Protein AF-A0A091LNI1-F1 (afdb_monomer_lite)

Structure (mmCIF, N/CA/C/O backbone):
data_AF-A0A091LNI1-F1
#
_entry.id   AF-A0A091LNI1-F1
#
loop_
_atom_site.group_PDB
_atom_site.id
_atom_site.type_symbol
_atom_site.label_atom_id
_atom_site.label_alt_id
_atom_site.label_comp_id
_atom_site.label_asym_id
_atom_site.label_entity_id
_atom_site.label_seq_id
_atom_site.pdbx_PDB_ins_code
_atom_site.Cartn_x
_atom_site.Cartn_y
_atom_site.Cartn_z
_atom_site.occupancy
_ato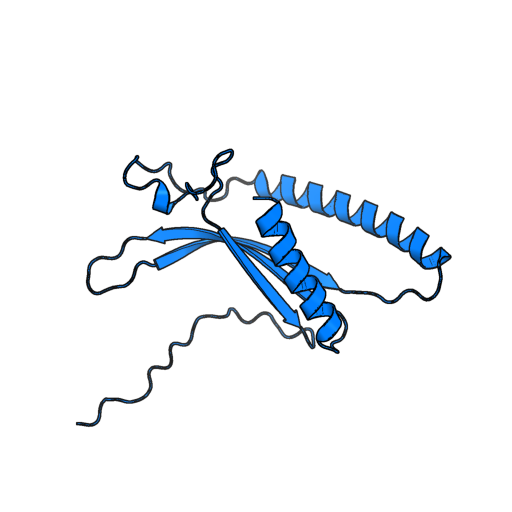m_site.B_iso_or_equiv
_atom_site.auth_seq_id
_atom_site.auth_comp_id
_atom_site.auth_asym_id
_atom_site.auth_atom_id
_atom_site.pdbx_PDB_model_num
ATOM 1 N N . LEU A 1 1 ? -3.007 -10.127 -7.981 1.00 93.62 1 LEU A N 1
ATOM 2 C CA . LEU A 1 1 ? -2.724 -8.934 -7.150 1.00 93.62 1 LEU A CA 1
ATOM 3 C C . LEU A 1 1 ? -3.489 -8.946 -5.821 1.00 93.62 1 LEU A C 1
ATOM 5 O O . LEU A 1 1 ? -2.841 -9.102 -4.796 1.00 93.62 1 LEU A O 1
ATOM 9 N N . ASP A 1 2 ? -4.829 -8.871 -5.811 1.00 96.50 2 ASP A N 1
ATOM 10 C CA . ASP A 1 2 ? -5.646 -8.822 -4.572 1.00 96.50 2 ASP A CA 1
ATOM 11 C C . ASP A 1 2 ? -5.299 -9.925 -3.550 1.00 96.50 2 ASP A C 1
ATOM 13 O O . ASP A 1 2 ? -5.035 -9.624 -2.389 1.00 9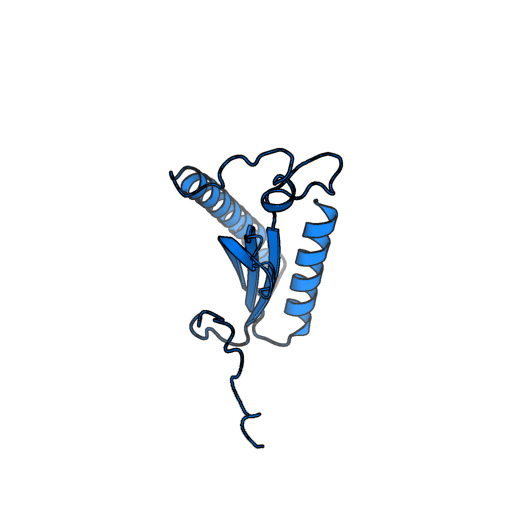6.50 2 ASP A O 1
ATOM 17 N N . GLY A 1 3 ? -5.164 -11.184 -3.986 1.00 96.50 3 GLY A N 1
ATOM 18 C CA . GLY A 1 3 ? -4.778 -12.283 -3.092 1.00 96.50 3 GLY A CA 1
ATOM 19 C C . GLY A 1 3 ? -3.416 -12.098 -2.399 1.00 96.50 3 GLY A C 1
ATOM 20 O O . GLY A 1 3 ? -3.264 -12.489 -1.244 1.00 96.50 3 GLY A O 1
ATOM 21 N N . ALA A 1 4 ? -2.440 -11.464 -3.061 1.00 94.94 4 ALA A N 1
ATOM 22 C CA . ALA A 1 4 ? -1.138 -11.161 -2.461 1.00 94.94 4 ALA A CA 1
ATOM 23 C C . ALA A 1 4 ? -1.246 -10.030 -1.424 1.00 94.94 4 ALA A C 1
ATOM 25 O O . ALA A 1 4 ? -0.664 -10.132 -0.346 1.00 94.94 4 ALA A O 1
ATOM 26 N N . LEU A 1 5 ? -2.049 -8.997 -1.713 1.00 97.12 5 LEU A N 1
ATOM 27 C CA . LEU A 1 5 ? -2.327 -7.904 -0.775 1.00 97.12 5 LEU A CA 1
ATOM 28 C C . LEU A 1 5 ? -3.051 -8.417 0.475 1.00 97.12 5 LEU A C 1
ATOM 30 O O . LEU A 1 5 ? -2.636 -8.122 1.593 1.00 97.12 5 LEU A O 1
ATOM 34 N N . ARG A 1 6 ? -4.094 -9.239 0.301 1.00 98.25 6 ARG A N 1
ATOM 35 C CA . ARG A 1 6 ? -4.842 -9.842 1.416 1.00 98.25 6 ARG A CA 1
ATOM 36 C C . ARG A 1 6 ? -3.962 -10.705 2.303 1.00 98.25 6 ARG A C 1
ATOM 38 O O . ARG A 1 6 ? -4.129 -10.662 3.517 1.00 98.25 6 ARG A O 1
ATOM 45 N N . ARG A 1 7 ? -3.036 -11.468 1.711 1.00 98.00 7 ARG A N 1
ATOM 46 C CA . ARG A 1 7 ? -2.073 -12.272 2.468 1.00 98.00 7 ARG A CA 1
ATOM 47 C C . ARG A 1 7 ? -1.193 -11.382 3.345 1.00 98.00 7 ARG A C 1
ATOM 49 O O . ARG A 1 7 ? -1.197 -11.568 4.554 1.00 98.00 7 ARG A O 1
ATOM 56 N N . ALA A 1 8 ? -0.537 -10.378 2.763 1.00 97.50 8 ALA A N 1
ATOM 57 C CA . ALA A 1 8 ? 0.351 -9.481 3.505 1.00 97.50 8 ALA A CA 1
ATOM 58 C C . ALA A 1 8 ? -0.386 -8.689 4.606 1.00 97.50 8 ALA A C 1
ATOM 60 O O . ALA A 1 8 ? 0.103 -8.568 5.727 1.00 97.50 8 ALA A O 1
ATOM 61 N N . VAL A 1 9 ? -1.596 -8.189 4.320 1.00 97.94 9 VAL A N 1
ATOM 62 C CA . VAL A 1 9 ? -2.442 -7.507 5.318 1.00 97.94 9 VAL A CA 1
ATOM 63 C C . VAL A 1 9 ? -2.901 -8.473 6.414 1.00 97.94 9 VAL A C 1
ATOM 65 O O . VAL A 1 9 ? -2.960 -8.090 7.581 1.00 97.94 9 VAL A O 1
ATOM 68 N N . GLY A 1 10 ? -3.219 -9.720 6.059 1.00 97.75 10 GLY A N 1
ATOM 69 C CA . GLY A 1 10 ? -3.579 -10.775 7.005 1.00 97.75 10 GLY A CA 1
ATOM 70 C C . GLY A 1 10 ? -2.443 -11.090 7.974 1.00 97.75 10 GLY A C 1
ATOM 71 O O . GLY A 1 10 ? -2.663 -11.037 9.182 1.00 97.75 10 GLY A O 1
ATOM 72 N N . GLU A 1 11 ? -1.239 -11.315 7.445 1.00 97.38 11 GLU A N 1
ATOM 73 C CA . GLU A 1 11 ? -0.011 -11.550 8.217 1.00 97.38 11 GLU A CA 1
ATOM 74 C C . GLU A 1 11 ? 0.294 -10.378 9.160 1.00 97.38 11 GLU A C 1
ATOM 76 O O . GLU A 1 11 ? 0.521 -10.590 10.350 1.00 97.38 11 GLU A O 1
ATOM 81 N N . PHE A 1 12 ? 0.207 -9.135 8.669 1.00 96.88 12 PHE A N 1
ATOM 82 C CA . PHE A 1 12 ? 0.374 -7.939 9.500 1.00 96.88 12 PHE A CA 1
ATOM 83 C C . PHE A 1 12 ? -0.661 -7.867 10.632 1.00 96.88 12 PHE A C 1
ATOM 85 O O . PHE A 1 12 ? -0.307 -7.638 11.787 1.00 96.88 12 PHE A O 1
ATOM 92 N N . LYS A 1 13 ? -1.942 -8.089 10.319 1.00 95.81 13 LYS A N 1
ATOM 93 C CA . LYS A 1 13 ? -3.037 -8.080 11.298 1.00 95.81 13 LYS A CA 1
ATOM 94 C C . LYS A 1 13 ? -2.845 -9.171 12.357 1.00 95.81 13 LYS A C 1
ATOM 96 O O . LYS A 1 13 ? -3.089 -8.913 13.532 1.00 95.81 13 LYS A O 1
ATOM 101 N N . ASP A 1 14 ? -2.418 -10.370 11.970 1.00 95.00 14 ASP A N 1
ATOM 102 C CA . ASP A 1 14 ? -2.160 -11.459 12.918 1.00 95.00 14 ASP A CA 1
ATOM 103 C C . ASP A 1 14 ? -0.940 -11.145 13.801 1.00 95.00 14 ASP A C 1
ATOM 105 O O . ASP A 1 14 ? -1.014 -11.305 15.019 1.00 95.00 14 ASP A O 1
ATOM 109 N N . ALA A 1 15 ? 0.138 -10.600 13.229 1.00 93.50 15 ALA A N 1
ATOM 110 C CA . ALA A 1 15 ? 1.306 -10.154 13.989 1.00 93.50 15 ALA A CA 1
ATOM 111 C C . ALA A 1 15 ? 0.958 -9.049 15.002 1.00 93.50 15 ALA A C 1
ATOM 113 O O . ALA A 1 15 ? 1.390 -9.113 16.148 1.00 93.50 15 ALA A O 1
ATOM 114 N N . LEU A 1 16 ? 0.128 -8.079 14.606 1.00 92.38 16 LEU A N 1
ATOM 115 C CA . LEU A 1 16 ? -0.309 -6.972 15.461 1.00 92.38 16 LEU A CA 1
ATOM 116 C C . LEU A 1 16 ? -1.200 -7.428 16.624 1.00 92.38 16 LEU A C 1
ATOM 118 O O . LEU A 1 16 ? -1.172 -6.831 17.692 1.00 92.38 16 LEU A O 1
ATOM 122 N N . ARG A 1 17 ? -2.000 -8.485 16.432 1.00 90.19 17 ARG A N 1
ATOM 123 C CA . ARG A 1 17 ? -2.823 -9.063 17.510 1.00 90.19 17 ARG A CA 1
ATOM 124 C C . ARG A 1 17 ? -2.007 -9.923 18.470 1.00 90.19 17 ARG A C 1
ATOM 126 O O . ARG A 1 17 ? -2.341 -9.985 19.648 1.00 90.19 17 ARG A O 1
ATOM 133 N N . ASN A 1 18 ? -0.972 -10.592 17.966 1.00 89.38 18 ASN A N 1
ATOM 134 C CA . ASN A 1 18 ? -0.183 -11.560 18.729 1.00 89.38 18 ASN A CA 1
ATOM 135 C C . ASN A 1 18 ? 1.062 -10.954 19.393 1.00 89.38 18 ASN A C 1
ATOM 137 O O . ASN A 1 18 ? 1.735 -11.652 20.145 1.00 89.38 18 ASN A O 1
ATOM 141 N N . SER A 1 19 ? 1.389 -9.687 19.126 1.00 83.88 19 SER A N 1
ATOM 142 C CA . SER A 1 19 ? 2.599 -9.045 19.651 1.00 83.88 19 SER A CA 1
ATOM 143 C C . SER A 1 19 ? 2.565 -8.774 21.152 1.00 83.88 19 SER A C 1
ATOM 145 O O . SER A 1 19 ? 3.617 -8.568 21.745 1.00 83.88 19 SER A O 1
ATOM 147 N N . GLY A 1 20 ? 1.379 -8.733 21.771 1.00 74.44 20 GLY A N 1
ATOM 148 C CA . GLY A 1 20 ? 1.230 -8.290 23.162 1.00 74.44 20 GLY A CA 1
ATOM 149 C C . GLY A 1 20 ? 1.611 -6.818 23.385 1.00 74.44 20 GLY A C 1
ATOM 150 O O . GLY A 1 20 ? 1.731 -6.400 24.532 1.00 74.44 20 GLY A O 1
ATOM 151 N N . SER A 1 21 ? 1.811 -6.056 22.303 1.00 73.94 21 SER A N 1
ATOM 152 C CA . SER A 1 21 ? 2.144 -4.631 22.320 1.00 73.94 21 SER A CA 1
ATOM 153 C C . SER A 1 21 ? 0.889 -3.761 22.443 1.00 73.94 21 SER A C 1
ATOM 155 O O . SER A 1 21 ? -0.234 -4.269 22.409 1.00 73.94 21 SER A O 1
ATOM 157 N N . ASP A 1 22 ? 1.061 -2.439 22.507 1.00 80.00 22 ASP A N 1
ATOM 158 C CA . ASP A 1 22 ? -0.020 -1.438 22.592 1.00 80.00 22 ASP A CA 1
ATOM 159 C C . ASP A 1 22 ? -0.956 -1.393 21.357 1.00 80.00 22 ASP A C 1
ATOM 161 O O . ASP A 1 22 ? -1.704 -0.437 21.166 1.00 80.00 22 ASP A O 1
ATOM 165 N N . GLY A 1 23 ? -0.913 -2.394 20.470 1.00 85.81 23 GLY A N 1
ATOM 166 C CA . GLY A 1 23 ? -1.730 -2.446 19.258 1.00 85.81 23 GLY A CA 1
ATOM 167 C C . GLY A 1 23 ? -1.248 -1.499 18.158 1.00 85.81 23 GLY A C 1
ATOM 168 O O . GLY A 1 23 ? -2.008 -1.184 17.240 1.00 85.81 23 GLY A O 1
ATOM 169 N N . MET A 1 24 ? 0.008 -1.046 18.226 1.00 92.12 24 MET A N 1
ATOM 170 C CA . MET A 1 24 ? 0.611 -0.148 17.242 1.00 92.12 24 MET A CA 1
ATOM 171 C C . MET A 1 24 ? 1.517 -0.885 16.256 1.00 92.12 24 MET A C 1
ATOM 173 O O . MET A 1 24 ? 2.338 -1.729 16.617 1.00 92.12 24 MET A O 1
ATOM 177 N N . GLY A 1 25 ? 1.402 -0.525 14.984 1.00 94.38 25 GLY A N 1
ATOM 178 C CA . GLY A 1 25 ? 2.275 -1.033 13.937 1.00 94.38 25 GLY A CA 1
ATOM 179 C C . GLY A 1 25 ? 2.149 -0.231 12.656 1.00 94.38 25 GLY A C 1
ATOM 180 O O . GLY A 1 25 ? 1.350 0.700 12.546 1.00 94.38 25 GLY A O 1
ATOM 181 N N . GLN A 1 26 ? 2.941 -0.596 11.660 1.00 96.06 26 GLN A N 1
ATOM 182 C CA . GLN A 1 26 ? 2.877 0.010 10.340 1.00 96.06 26 GLN A CA 1
ATOM 183 C C . GLN A 1 26 ? 3.076 -1.024 9.242 1.00 96.06 26 GLN A C 1
ATOM 185 O O . GLN A 1 26 ? 3.822 -1.987 9.414 1.00 96.06 26 GLN A O 1
ATOM 190 N N . ILE A 1 27 ? 2.428 -0.788 8.107 1.00 97.31 27 ILE A N 1
ATOM 191 C CA . ILE A 1 27 ? 2.590 -1.557 6.876 1.00 97.31 27 ILE A CA 1
ATOM 192 C C . ILE A 1 27 ? 3.027 -0.608 5.762 1.00 97.31 27 ILE A C 1
ATOM 194 O O . ILE A 1 27 ? 2.498 0.499 5.628 1.00 97.31 27 ILE A O 1
ATOM 198 N N . SER A 1 28 ? 4.012 -1.035 4.983 1.00 98.38 28 SER A N 1
ATOM 199 C CA . SER A 1 28 ? 4.649 -0.236 3.948 1.00 98.38 28 SER A CA 1
ATOM 200 C C . SER A 1 28 ? 4.563 -0.930 2.594 1.00 98.38 28 SER A C 1
ATOM 202 O O . SER A 1 28 ? 4.795 -2.133 2.494 1.00 98.38 28 SER A O 1
ATOM 204 N N . LEU A 1 29 ? 4.256 -0.154 1.558 1.00 98.38 29 LEU A N 1
ATOM 205 C CA . LEU A 1 29 ? 4.325 -0.523 0.149 1.00 98.38 29 LEU A CA 1
ATOM 206 C C . LEU A 1 29 ? 5.466 0.277 -0.483 1.00 98.38 29 LEU A C 1
ATOM 208 O O . LEU A 1 29 ? 5.389 1.499 -0.577 1.00 98.38 29 LEU A O 1
ATOM 212 N N . GLU A 1 30 ? 6.530 -0.408 -0.884 1.00 98.12 30 GLU A N 1
ATOM 213 C CA . GLU A 1 30 ? 7.692 0.200 -1.531 1.00 98.12 30 GLU A CA 1
ATOM 214 C C . GLU A 1 30 ? 7.714 -0.190 -3.006 1.00 98.12 30 GLU A C 1
ATOM 216 O O . GLU A 1 30 ? 7.742 -1.384 -3.317 1.00 98.12 30 GLU A O 1
ATOM 221 N N . PHE A 1 31 ? 7.742 0.798 -3.897 1.00 98.00 31 PHE A N 1
ATOM 222 C CA . PHE A 1 31 ? 8.000 0.599 -5.317 1.00 98.00 31 PHE A CA 1
ATOM 223 C C . PHE A 1 31 ? 9.487 0.771 -5.614 1.00 98.00 31 PHE A C 1
ATOM 225 O O . PHE A 1 31 ? 10.143 1.677 -5.093 1.00 98.00 31 PHE A O 1
ATOM 232 N N . TYR A 1 32 ? 10.030 -0.099 -6.463 1.00 97.19 32 TYR A N 1
ATOM 233 C CA . TYR A 1 32 ? 11.457 -0.114 -6.774 1.00 97.19 32 TYR A CA 1
ATOM 234 C C . TYR A 1 32 ? 11.732 -0.410 -8.250 1.00 97.19 32 TYR A C 1
ATOM 236 O O . TYR A 1 32 ? 10.862 -0.858 -8.990 1.00 97.19 32 TYR A O 1
ATOM 244 N N . GLN A 1 33 ? 12.965 -0.155 -8.684 1.00 95.69 33 GLN A N 1
ATOM 245 C CA . GLN A 1 33 ? 13.502 -0.633 -9.957 1.00 95.69 33 GLN A CA 1
ATOM 246 C C . GLN A 1 33 ? 14.682 -1.564 -9.696 1.00 95.69 33 GLN A C 1
ATOM 248 O O . GLN A 1 33 ? 15.461 -1.343 -8.766 1.00 95.69 33 GLN A O 1
ATOM 253 N N . LYS A 1 34 ? 14.847 -2.590 -10.531 1.00 94.19 34 LYS A N 1
ATOM 254 C CA . LYS A 1 34 ? 16.058 -3.414 -10.520 1.00 94.19 34 LYS A CA 1
ATOM 255 C C . LYS A 1 34 ? 17.126 -2.718 -11.345 1.00 94.19 34 LYS A C 1
ATOM 257 O O . LYS A 1 34 ? 16.965 -2.509 -12.548 1.00 94.19 34 LYS A O 1
ATOM 262 N N . LYS A 1 35 ? 18.246 -2.388 -10.718 1.00 87.19 35 LYS A N 1
ATOM 263 C CA . LYS A 1 35 ? 19.445 -1.958 -11.423 1.00 87.19 35 LYS A CA 1
ATOM 264 C C . LYS A 1 35 ? 20.335 -3.172 -11.625 1.00 87.19 35 LYS A C 1
ATOM 266 O O . LYS A 1 35 ? 20.912 -3.682 -10.667 1.00 87.19 35 LYS A O 1
ATOM 271 N N . LYS A 1 36 ? 20.447 -3.605 -12.884 1.00 79.44 36 LYS A N 1
ATOM 272 C CA . LYS A 1 36 ? 21.411 -4.636 -13.270 1.00 79.44 36 LYS A CA 1
ATOM 273 C C . LYS A 1 36 ? 22.810 -4.110 -13.003 1.00 79.44 36 LYS A C 1
ATOM 275 O O . LYS A 1 36 ? 23.209 -3.089 -13.574 1.00 79.44 36 LYS A O 1
ATOM 280 N N . SER A 1 37 ? 23.526 -4.775 -12.112 1.00 75.12 37 SER A N 1
ATOM 281 C CA . SER A 1 37 ? 24.893 -4.383 -11.802 1.00 75.12 37 SER A CA 1
ATOM 282 C C . SER A 1 37 ? 25.866 -5.096 -12.735 1.00 75.12 37 SER A C 1
ATOM 284 O O . SER A 1 37 ? 25.554 -6.132 -13.325 1.00 75.12 37 SER A O 1
ATOM 286 N N . ARG A 1 38 ? 27.056 -4.521 -12.931 1.00 74.75 38 ARG A N 1
ATOM 287 C CA . ARG A 1 38 ? 28.123 -5.237 -13.642 1.00 74.75 38 ARG A CA 1
ATOM 288 C C . ARG A 1 38 ? 28.788 -6.195 -12.661 1.00 74.75 38 ARG A C 1
ATOM 290 O O . ARG A 1 38 ? 29.039 -5.827 -11.514 1.00 74.75 38 ARG A O 1
ATOM 297 N N . TRP A 1 39 ? 29.096 -7.405 -13.122 1.00 66.31 39 TRP A N 1
ATOM 298 C CA . TRP A 1 39 ? 29.861 -8.378 -12.343 1.00 66.31 39 TRP A CA 1
ATOM 299 C C . TRP A 1 39 ? 31.137 -7.718 -11.781 1.00 66.31 39 TRP A C 1
ATOM 301 O O . TRP A 1 39 ? 31.808 -7.006 -12.537 1.00 66.31 39 TRP A O 1
ATOM 311 N N . PRO A 1 40 ? 31.473 -7.894 -10.487 1.00 72.12 40 PRO A N 1
ATOM 312 C CA . PRO A 1 40 ? 30.993 -8.918 -9.545 1.00 72.12 40 PRO A CA 1
ATOM 313 C C . PRO A 1 40 ? 29.881 -8.467 -8.572 1.00 72.12 40 PRO A C 1
ATOM 315 O O . PRO A 1 40 ? 29.682 -9.103 -7.537 1.00 72.12 40 PRO A O 1
ATOM 318 N N . PHE A 1 41 ? 29.175 -7.368 -8.843 1.00 74.69 41 PHE A N 1
ATOM 319 C CA . PHE A 1 41 ? 28.158 -6.844 -7.924 1.00 74.69 41 PHE A CA 1
ATOM 320 C C . PHE A 1 41 ? 26.787 -7.500 -8.136 1.00 74.69 41 PHE A C 1
ATOM 322 O O . PHE A 1 41 ? 26.432 -7.867 -9.255 1.00 74.69 41 PHE A O 1
ATOM 329 N N . SER A 1 42 ? 26.013 -7.641 -7.057 1.00 75.19 42 SER A N 1
ATOM 330 C CA . SER A 1 42 ? 24.627 -8.109 -7.123 1.00 75.19 42 SER A CA 1
ATOM 331 C C . SER A 1 42 ? 23.720 -7.047 -7.733 1.00 75.19 42 SER A C 1
ATOM 333 O O . SER A 1 42 ? 23.969 -5.851 -7.573 1.00 75.19 42 SER A O 1
ATOM 335 N N . ASP A 1 43 ? 22.638 -7.485 -8.367 1.00 81.12 43 ASP A N 1
ATOM 336 C CA . ASP A 1 43 ? 21.561 -6.588 -8.771 1.00 81.12 43 ASP A CA 1
ATOM 337 C C . ASP A 1 43 ? 20.975 -5.867 -7.550 1.00 81.12 43 ASP A C 1
ATOM 339 O O . ASP A 1 43 ? 20.824 -6.445 -6.470 1.00 81.12 43 ASP A O 1
ATOM 343 N N . GLU A 1 44 ? 20.659 -4.586 -7.726 1.00 85.75 44 GLU A N 1
ATOM 344 C CA . GLU A 1 44 ? 20.153 -3.726 -6.658 1.00 85.75 44 GLU A CA 1
ATOM 345 C C . GLU A 1 44 ? 18.671 -3.421 -6.873 1.00 85.75 44 GLU A C 1
ATOM 347 O O . GLU A 1 44 ? 18.255 -3.071 -7.979 1.00 85.75 44 GLU A O 1
ATOM 352 N N . CYS A 1 45 ? 17.876 -3.494 -5.805 1.00 91.88 45 CYS A N 1
ATOM 353 C CA . CYS A 1 45 ? 16.519 -2.952 -5.784 1.00 91.88 45 CYS A CA 1
ATOM 354 C C . CYS A 1 45 ? 16.582 -1.508 -5.283 1.00 91.88 45 CYS A C 1
ATOM 356 O O . CYS A 1 45 ? 16.824 -1.276 -4.098 1.00 91.88 45 CYS A O 1
ATOM 358 N N . ILE A 1 46 ? 16.381 -0.548 -6.182 1.00 94.06 46 ILE A N 1
ATOM 359 C CA . ILE A 1 46 ? 16.432 0.880 -5.866 1.00 94.06 46 ILE A CA 1
ATOM 360 C C . ILE A 1 46 ? 15.002 1.381 -5.649 1.00 94.06 46 ILE A C 1
ATOM 362 O O . ILE A 1 46 ? 14.244 1.422 -6.624 1.00 94.06 46 ILE A O 1
ATOM 366 N N . PRO A 1 47 ? 14.613 1.747 -4.414 1.00 96.06 47 PRO A N 1
ATOM 367 C CA . PRO A 1 47 ? 13.290 2.291 -4.153 1.00 96.06 47 PRO A CA 1
ATOM 368 C C . PRO A 1 47 ? 13.151 3.673 -4.787 1.00 96.06 47 PRO A C 1
ATOM 370 O O . PRO A 1 47 ? 14.071 4.490 -4.711 1.00 96.06 47 PRO A O 1
ATOM 373 N N . TRP A 1 48 ? 11.996 3.937 -5.387 1.00 95.88 48 TRP A N 1
ATOM 374 C CA . TRP A 1 48 ? 11.663 5.253 -5.937 1.00 95.88 48 TRP A CA 1
ATOM 375 C C . TRP A 1 48 ? 10.407 5.857 -5.306 1.00 95.88 48 TRP A C 1
ATOM 377 O O . TRP A 1 48 ? 10.228 7.067 -5.381 1.00 95.88 48 TRP A O 1
ATOM 387 N N . GLU A 1 49 ? 9.589 5.052 -4.624 1.00 96.69 49 GLU A N 1
ATOM 388 C CA . GLU A 1 49 ? 8.413 5.525 -3.895 1.00 96.69 49 GLU A CA 1
ATOM 389 C C . GLU A 1 49 ? 8.099 4.594 -2.713 1.00 96.69 49 GLU A C 1
ATOM 391 O O . GLU A 1 49 ? 8.254 3.373 -2.804 1.00 96.69 49 GLU A O 1
ATOM 396 N N . LEU A 1 50 ? 7.681 5.166 -1.580 1.00 96.38 50 LEU A N 1
ATOM 397 C CA . LEU A 1 50 ? 7.375 4.430 -0.352 1.00 96.38 50 LEU A CA 1
ATOM 398 C C . LEU A 1 50 ? 6.112 4.985 0.308 1.00 96.38 50 LEU A C 1
ATOM 400 O O . LEU A 1 50 ? 6.106 6.095 0.837 1.00 96.38 50 LEU A O 1
ATOM 404 N N . TRP A 1 51 ? 5.077 4.156 0.382 1.00 97.69 51 TRP A N 1
ATOM 405 C CA . TRP A 1 51 ? 3.839 4.447 1.096 1.00 97.69 51 TRP A CA 1
ATOM 406 C C . TRP A 1 51 ? 3.830 3.713 2.426 1.00 97.69 51 TRP A C 1
ATOM 408 O O . TRP A 1 51 ? 3.994 2.499 2.454 1.00 97.69 51 TRP A O 1
ATOM 418 N N . THR A 1 52 ? 3.627 4.420 3.538 1.00 97.19 52 THR A N 1
ATOM 419 C CA . THR A 1 52 ? 3.558 3.801 4.872 1.00 97.19 52 THR A CA 1
ATOM 420 C C . THR A 1 52 ? 2.261 4.170 5.573 1.00 97.19 52 THR A C 1
ATOM 422 O O . THR A 1 52 ? 1.964 5.346 5.776 1.00 97.19 52 THR A O 1
ATOM 425 N N . ILE A 1 53 ? 1.509 3.151 5.987 1.00 96.50 53 ILE A N 1
ATOM 426 C CA . ILE A 1 53 ? 0.277 3.289 6.758 1.00 96.50 53 ILE A CA 1
ATOM 427 C C . ILE A 1 53 ? 0.571 2.862 8.190 1.00 96.50 53 ILE A C 1
ATOM 429 O O . ILE A 1 53 ? 0.895 1.705 8.450 1.00 96.50 53 ILE A O 1
ATOM 433 N N . LYS A 1 54 ? 0.431 3.805 9.121 1.00 95.31 54 LYS A N 1
ATOM 434 C CA . LYS A 1 54 ? 0.515 3.546 10.559 1.00 95.31 54 LYS A CA 1
ATOM 435 C C . LYS A 1 54 ? -0.870 3.207 11.093 1.00 95.31 54 LYS A C 1
ATOM 437 O O . LYS A 1 54 ? -1.837 3.904 10.789 1.00 95.31 54 LYS A O 1
ATOM 442 N N . VAL A 1 55 ? -0.950 2.152 11.890 1.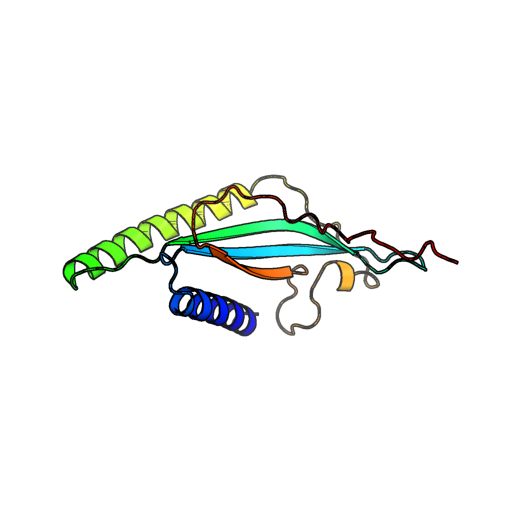00 94.38 55 VAL A N 1
ATOM 443 C CA . VAL A 1 55 ? -2.184 1.623 12.466 1.00 94.38 55 VAL A CA 1
ATOM 444 C C . VAL A 1 55 ? -2.049 1.607 13.981 1.00 94.38 55 VAL A C 1
ATOM 446 O O . VAL A 1 55 ? -1.031 1.177 14.518 1.00 94.38 55 VAL A O 1
ATOM 449 N N . ASN A 1 56 ? -3.096 2.079 14.650 1.00 92.56 56 ASN A N 1
ATOM 450 C CA . ASN A 1 56 ? -3.270 1.964 16.088 1.00 92.56 56 ASN A CA 1
ATOM 451 C C . ASN A 1 56 ? -4.595 1.242 16.351 1.00 92.56 56 ASN A C 1
ATOM 453 O O . ASN A 1 56 ? -5.652 1.719 15.928 1.00 92.56 56 ASN A O 1
ATOM 457 N N . VAL A 1 57 ? -4.532 0.084 16.999 1.00 91.31 57 VAL A N 1
ATOM 458 C CA . VAL A 1 57 ? -5.702 -0.717 17.352 1.00 91.31 57 VAL A CA 1
ATOM 459 C C . VAL A 1 57 ? -6.236 -0.240 18.691 1.00 91.31 57 VAL A C 1
ATOM 461 O O . VAL A 1 57 ? -5.559 -0.302 19.709 1.00 91.31 57 VAL A O 1
ATOM 464 N N . VAL A 1 58 ? -7.488 0.207 18.688 1.00 90.44 58 VAL A N 1
ATOM 465 C CA . VAL A 1 58 ? -8.180 0.665 19.893 1.00 90.44 58 VAL A CA 1
ATOM 466 C C . VAL A 1 58 ? -9.168 -0.389 20.380 1.00 90.44 58 VAL A C 1
ATOM 468 O O . VAL A 1 58 ? -9.874 -1.011 19.583 1.00 90.44 58 VAL A O 1
ATOM 471 N N . ASN A 1 59 ? -9.243 -0.560 21.698 1.00 90.69 59 ASN A N 1
ATOM 472 C CA . ASN A 1 59 ? -10.270 -1.372 22.342 1.00 90.69 59 ASN A CA 1
ATOM 473 C C . ASN A 1 59 ? -11.496 -0.501 22.628 1.00 90.69 59 ASN A C 1
ATOM 475 O O . ASN A 1 59 ? -11.361 0.610 23.135 1.00 90.69 59 ASN A O 1
ATOM 479 N N . LEU A 1 60 ? -12.683 -1.008 22.303 1.00 94.75 60 LEU A N 1
ATOM 480 C CA . LEU A 1 60 ? -13.958 -0.319 22.512 1.00 94.75 60 LEU A CA 1
ATOM 481 C C . LEU A 1 60 ? -14.753 -1.064 23.582 1.00 94.75 60 LEU A C 1
ATOM 483 O O . LEU A 1 60 ? -14.771 -2.296 23.584 1.00 94.75 60 LEU A O 1
ATOM 487 N N . ALA A 1 61 ? -15.399 -0.334 24.487 1.00 95.50 61 ALA A N 1
ATOM 488 C CA . ALA A 1 61 ? -16.042 -0.922 25.658 1.00 95.50 61 ALA A CA 1
ATOM 489 C C . ALA A 1 61 ? -17.420 -1.526 25.348 1.00 95.50 61 ALA A C 1
ATOM 491 O O . ALA A 1 61 ? -17.879 -2.418 26.061 1.00 95.50 61 ALA A O 1
ATOM 492 N N . ASN A 1 62 ? -18.105 -1.033 24.312 1.00 97.00 62 ASN A N 1
ATOM 493 C CA . ASN A 1 62 ? -19.479 -1.420 23.994 1.00 97.00 62 ASN A CA 1
ATOM 494 C C . ASN A 1 62 ? -19.830 -1.222 22.504 1.00 97.00 62 ASN A C 1
ATOM 496 O O . ASN A 1 62 ? -19.080 -0.628 21.727 1.00 97.00 62 ASN A O 1
ATOM 500 N N . GLU A 1 63 ? -21.002 -1.724 22.103 1.00 97.38 63 GLU A N 1
ATOM 501 C CA . GLU A 1 63 ? -21.475 -1.659 20.712 1.00 97.38 63 GLU A CA 1
ATOM 502 C C . GLU A 1 63 ? -21.797 -0.226 20.255 1.00 97.38 63 GLU A C 1
ATOM 504 O O . GLU A 1 63 ? -21.611 0.101 19.085 1.00 97.38 63 GLU A O 1
ATOM 509 N N . GLN A 1 64 ? -22.224 0.657 21.162 1.00 97.62 64 GLN A N 1
ATOM 510 C CA . GLN A 1 64 ? -22.490 2.056 20.821 1.00 97.62 64 GLN A CA 1
ATOM 511 C C . GLN A 1 64 ? -21.198 2.775 20.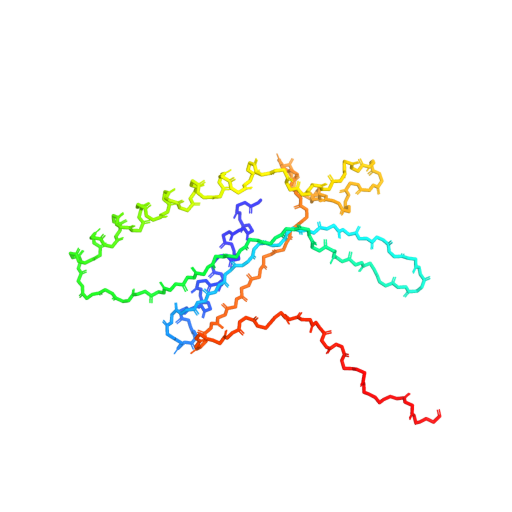403 1.00 97.62 64 GLN A C 1
ATOM 513 O O . GLN A 1 64 ? -21.158 3.419 19.355 1.00 97.62 64 GLN A O 1
ATOM 518 N N . GLU A 1 65 ? -20.114 2.609 21.165 1.00 97.56 65 GLU A N 1
ATOM 519 C CA . GLU A 1 65 ? -18.782 3.099 20.795 1.00 97.56 65 GLU A CA 1
ATOM 520 C C . GLU A 1 65 ? -18.294 2.484 19.482 1.00 97.56 65 GLU A C 1
ATOM 522 O O . GLU A 1 65 ? -17.672 3.174 18.673 1.00 97.56 65 GLU A O 1
ATOM 527 N N . ARG A 1 66 ? -18.612 1.207 19.233 1.00 97.00 66 ARG A N 1
ATOM 528 C CA . ARG A 1 66 ? -18.287 0.521 17.978 1.00 97.00 66 ARG A CA 1
ATOM 529 C C . ARG A 1 66 ? -18.960 1.154 16.765 1.00 97.00 66 ARG A C 1
ATOM 531 O O . ARG A 1 66 ? -18.286 1.343 15.751 1.00 97.00 66 ARG A O 1
ATOM 538 N N . GLN A 1 67 ? -20.238 1.516 16.860 1.00 97.81 67 GLN A N 1
ATOM 539 C CA . GLN A 1 67 ? -20.942 2.195 15.767 1.00 97.81 67 GLN A CA 1
ATOM 540 C C . GLN A 1 67 ? -20.371 3.596 15.514 1.00 97.81 67 GLN A C 1
ATOM 542 O O . GLN A 1 67 ? -20.035 3.914 14.375 1.00 97.81 67 GLN A O 1
ATOM 547 N N . ILE A 1 68 ? -20.132 4.379 16.573 1.00 97.50 68 ILE A N 1
ATOM 548 C CA . ILE A 1 68 ? -19.507 5.709 16.457 1.00 97.50 68 ILE A CA 1
ATOM 549 C C . ILE A 1 68 ? -18.104 5.603 15.838 1.00 97.50 68 ILE A C 1
ATOM 551 O O . ILE A 1 68 ? -17.728 6.394 14.974 1.00 97.50 68 ILE A O 1
ATOM 555 N N . CYS A 1 69 ? -17.307 4.623 16.271 1.00 97.38 69 CYS A N 1
ATOM 556 C CA . CYS A 1 69 ? -15.969 4.387 15.736 1.00 97.38 69 CYS A CA 1
ATOM 557 C C . CYS A 1 69 ? -16.018 4.023 14.246 1.00 97.38 69 CYS A C 1
ATOM 559 O O . CYS A 1 69 ? -15.225 4.544 13.466 1.00 97.38 69 CYS A O 1
ATOM 561 N N . ARG A 1 70 ? -16.976 3.189 13.825 1.00 96.75 70 ARG A N 1
ATOM 562 C CA . ARG A 1 70 ? -17.159 2.807 12.418 1.00 96.75 70 ARG A CA 1
ATOM 563 C C . ARG A 1 70 ? -17.424 4.017 11.518 1.00 96.75 70 ARG A C 1
ATOM 565 O O . ARG A 1 70 ? -16.820 4.100 10.451 1.00 96.75 70 ARG A O 1
ATOM 572 N N . GLU A 1 71 ? -18.281 4.941 11.945 1.00 98.00 71 GLU A N 1
ATOM 573 C CA . GLU A 1 71 ? -18.564 6.181 11.206 1.00 98.00 71 GLU A CA 1
ATOM 574 C C . GLU A 1 71 ? -17.312 7.062 11.109 1.00 98.00 71 GLU A C 1
ATOM 576 O O . GLU A 1 71 ? -16.870 7.392 10.008 1.00 98.00 71 GLU A O 1
ATOM 581 N N . LYS A 1 72 ? -16.657 7.329 12.247 1.00 97.56 72 LYS A N 1
ATOM 582 C CA . LYS A 1 72 ? -15.433 8.147 12.306 1.00 97.56 72 LYS A CA 1
ATOM 583 C C . LYS A 1 72 ? -14.283 7.566 11.484 1.00 97.56 72 LYS A C 1
ATOM 585 O O . LYS A 1 72 ? -13.555 8.304 10.825 1.00 97.56 72 LYS A O 1
ATOM 590 N N . VAL A 1 73 ? -14.089 6.247 11.517 1.00 97.19 73 VAL A N 1
ATOM 591 C CA . VAL A 1 73 ? -13.072 5.574 10.695 1.00 97.19 73 VAL A CA 1
ATOM 592 C C . VAL A 1 73 ? -13.420 5.698 9.214 1.00 97.19 73 VAL A C 1
ATOM 594 O O . VAL A 1 73 ? -12.519 5.933 8.414 1.00 97.19 73 VAL A O 1
ATOM 597 N N . GLY A 1 74 ? -14.701 5.600 8.845 1.00 97.62 74 GLY A N 1
ATOM 598 C CA . GLY A 1 74 ? -15.165 5.846 7.479 1.00 97.62 74 GLY A CA 1
ATOM 599 C C . GLY A 1 74 ? -14.792 7.244 6.980 1.00 97.62 74 GLY A C 1
ATOM 600 O O . GLY A 1 74 ? -14.157 7.370 5.935 1.00 97.62 74 GLY A O 1
ATOM 601 N N . GLU A 1 75 ? -15.091 8.283 7.763 1.00 98.06 75 GLU A N 1
ATOM 602 C CA . GLU A 1 75 ? -14.714 9.671 7.452 1.00 98.06 75 GLU A CA 1
ATOM 603 C C . GLU A 1 75 ? -13.195 9.832 7.303 1.00 98.06 75 GLU A C 1
ATOM 605 O O . GLU A 1 75 ? -12.710 10.406 6.325 1.00 98.06 75 GLU A O 1
ATOM 610 N N . LYS A 1 76 ? -12.420 9.255 8.230 1.00 97.31 76 LYS A N 1
ATOM 611 C CA . LYS A 1 76 ? -10.954 9.308 8.181 1.00 97.31 76 LYS A CA 1
ATOM 612 C C . LYS A 1 76 ? -10.383 8.584 6.969 1.00 97.31 76 LYS A C 1
ATOM 614 O O . LYS A 1 76 ? -9.417 9.066 6.386 1.00 97.31 76 LYS A O 1
ATOM 619 N N . LEU A 1 77 ? -10.962 7.456 6.562 1.00 97.69 77 LEU A N 1
ATOM 620 C CA . LEU A 1 77 ? -10.554 6.767 5.340 1.00 97.69 77 LEU A CA 1
ATOM 621 C C . LEU A 1 77 ? -10.816 7.633 4.105 1.00 97.69 77 LEU A C 1
ATOM 623 O O . LEU A 1 77 ? -9.928 7.730 3.262 1.00 97.69 77 LEU A O 1
ATOM 627 N N . CYS A 1 78 ? -11.960 8.319 4.024 1.00 98.00 78 CYS A N 1
ATOM 628 C CA . CYS A 1 78 ? -12.237 9.265 2.939 1.00 98.00 78 CYS A CA 1
ATOM 629 C C . CYS A 1 78 ? -11.172 10.371 2.863 1.00 98.00 78 CYS A C 1
ATOM 631 O O . CYS A 1 78 ? -10.615 10.604 1.791 1.00 98.00 78 CYS A O 1
ATOM 633 N N . GLU A 1 79 ? -10.818 10.986 3.998 1.00 97.94 79 GLU A N 1
ATOM 634 C CA . GLU A 1 79 ? -9.728 11.975 4.068 1.00 97.94 79 GLU A CA 1
ATOM 635 C C . GLU A 1 79 ? -8.392 11.395 3.567 1.00 97.94 79 GLU A C 1
ATOM 637 O O . GLU A 1 79 ? -7.653 12.063 2.843 1.00 97.94 79 GLU A O 1
ATOM 642 N N . LYS A 1 80 ? -8.067 10.142 3.923 1.00 97.62 80 LYS A N 1
ATOM 643 C CA . LYS A 1 80 ? -6.824 9.487 3.478 1.00 97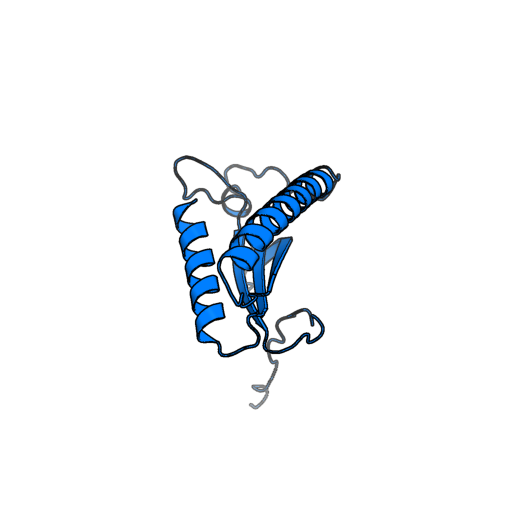.62 80 LYS A CA 1
ATOM 644 C C . LYS A 1 80 ? -6.813 9.181 1.987 1.00 97.62 80 LYS A C 1
ATOM 646 O O . LYS A 1 80 ? -5.773 9.368 1.365 1.00 97.62 80 LYS A O 1
ATOM 651 N N . ILE A 1 81 ? -7.933 8.754 1.407 1.00 97.94 81 ILE A N 1
ATOM 652 C CA . ILE A 1 81 ? -8.028 8.538 -0.042 1.00 97.94 81 ILE A CA 1
ATOM 653 C C . ILE A 1 81 ? -7.838 9.856 -0.795 1.00 97.94 81 ILE A C 1
ATOM 655 O O . ILE A 1 81 ? -7.063 9.892 -1.748 1.00 97.94 81 ILE A O 1
ATOM 659 N N . ILE A 1 82 ? -8.471 10.942 -0.340 1.00 97.62 82 ILE A N 1
ATOM 660 C CA . ILE A 1 82 ? -8.273 12.278 -0.923 1.00 97.62 82 ILE A CA 1
ATOM 661 C C . ILE A 1 82 ? -6.793 12.668 -0.855 1.00 97.62 82 ILE A C 1
ATOM 663 O O . ILE A 1 82 ? -6.213 13.041 -1.869 1.00 97.62 82 ILE A O 1
ATOM 667 N N . ASN A 1 83 ? -6.154 12.491 0.304 1.00 96.31 83 ASN A N 1
ATOM 668 C CA . ASN A 1 83 ? -4.740 12.809 0.471 1.00 96.31 83 ASN A CA 1
ATOM 669 C C . ASN A 1 83 ? -3.822 11.994 -0.458 1.00 96.31 83 ASN A C 1
ATOM 671 O O . ASN A 1 83 ? -2.878 12.550 -1.013 1.00 96.31 83 ASN A O 1
ATOM 675 N N . ILE A 1 84 ? -4.106 10.701 -0.664 1.00 96.31 84 ILE A N 1
ATOM 676 C CA . ILE A 1 84 ? -3.366 9.874 -1.630 1.00 96.31 84 ILE A CA 1
ATOM 677 C C . ILE A 1 84 ? -3.498 10.473 -3.031 1.00 96.31 84 ILE A C 1
ATOM 679 O O . ILE A 1 84 ? -2.487 10.682 -3.692 1.00 96.31 84 ILE A O 1
ATOM 683 N N . VAL A 1 85 ? -4.716 10.801 -3.473 1.00 96.50 85 VAL A N 1
ATOM 684 C CA . VAL A 1 85 ? -4.952 11.386 -4.806 1.00 96.50 85 VAL A CA 1
ATOM 685 C C . VAL A 1 85 ? -4.228 12.727 -4.969 1.00 96.50 85 VAL A C 1
ATOM 687 O O . VAL A 1 85 ? -3.612 12.970 -6.004 1.00 96.50 85 VAL A O 1
ATOM 690 N N . GLU A 1 86 ? -4.245 13.581 -3.946 1.00 95.31 86 GLU A N 1
ATOM 691 C CA . GLU A 1 86 ? -3.541 14.869 -3.956 1.00 95.31 86 GLU A CA 1
ATOM 692 C C . GLU A 1 86 ? -2.019 14.718 -4.059 1.00 95.31 86 GLU A C 1
ATOM 694 O O . GLU A 1 86 ? -1.372 15.493 -4.764 1.00 95.31 86 GLU A O 1
ATOM 699 N N . VAL A 1 87 ? -1.435 13.744 -3.352 1.00 94.31 87 VAL A N 1
ATOM 700 C CA . VAL A 1 87 ? 0.010 13.471 -3.402 1.00 94.31 87 VAL A CA 1
ATOM 701 C C . VAL A 1 87 ? 0.393 12.841 -4.740 1.00 94.31 87 VAL A C 1
ATOM 703 O O . VAL A 1 87 ? 1.353 13.293 -5.355 1.00 94.31 87 VAL A O 1
ATOM 706 N N . MET A 1 88 ? -0.402 11.895 -5.245 1.00 92.88 88 MET A N 1
ATOM 707 C CA . MET A 1 88 ? -0.201 11.268 -6.558 1.00 92.88 88 MET A CA 1
ATOM 708 C C . MET A 1 88 ? -0.258 12.269 -7.719 1.00 92.88 88 MET A C 1
ATOM 710 O O . MET A 1 88 ? 0.358 12.045 -8.756 1.00 92.88 88 MET A O 1
ATOM 714 N N . ASN A 1 89 ? -1.000 13.370 -7.569 1.00 91.62 89 ASN A N 1
ATOM 715 C CA . ASN A 1 89 ? -1.113 14.406 -8.596 1.00 91.62 89 ASN A CA 1
ATOM 716 C C . ASN A 1 89 ? 0.077 15.388 -8.612 1.00 91.62 89 ASN A C 1
ATOM 718 O O . ASN A 1 89 ? 0.109 16.325 -9.412 1.00 91.62 89 ASN A O 1
ATOM 722 N N . ARG A 1 90 ? 1.059 15.219 -7.721 1.00 91.50 90 ARG A N 1
ATOM 723 C CA . ARG A 1 90 ? 2.297 16.002 -7.748 1.00 91.50 90 ARG A CA 1
ATOM 724 C C . ARG A 1 90 ? 3.196 15.476 -8.864 1.00 91.50 90 ARG A C 1
ATOM 726 O O . ARG A 1 90 ? 3.233 14.281 -9.134 1.00 91.50 90 ARG A O 1
ATOM 733 N N . HIS A 1 91 ? 3.948 16.364 -9.513 1.00 76.88 91 HIS A N 1
ATOM 734 C CA . HIS A 1 91 ? 4.954 15.971 -10.505 1.00 76.88 91 HIS A CA 1
ATOM 735 C C . HIS A 1 91 ? 6.189 15.375 -9.810 1.00 76.88 91 HIS A C 1
ATOM 737 O O . HIS A 1 91 ? 7.242 16.010 -9.737 1.00 76.88 91 HIS A O 1
ATOM 743 N N . GLU A 1 92 ? 6.038 14.173 -9.262 1.00 86.38 92 GLU A N 1
ATOM 744 C CA . GLU A 1 92 ? 7.122 13.385 -8.683 1.00 86.38 92 GLU A CA 1
ATOM 745 C C . GLU A 1 92 ? 7.732 12.434 -9.720 1.00 86.38 92 GLU A C 1
ATOM 747 O O . GLU A 1 92 ? 7.253 12.288 -10.848 1.00 86.38 92 GLU A O 1
ATOM 752 N N . TYR A 1 93 ? 8.871 11.847 -9.362 1.00 91.81 93 TYR A N 1
ATOM 753 C CA . TYR A 1 93 ? 9.603 10.953 -10.244 1.00 91.81 93 TYR A CA 1
ATOM 754 C C . TYR A 1 93 ? 8.763 9.725 -10.612 1.00 91.81 93 TYR A C 1
ATOM 756 O O . TYR A 1 93 ? 8.203 9.064 -9.744 1.00 91.81 93 TYR A O 1
ATOM 764 N N . LEU A 1 94 ? 8.777 9.368 -11.896 1.00 93.94 94 LEU A N 1
ATOM 765 C CA . LEU A 1 94 ? 8.332 8.067 -12.380 1.00 93.94 94 LEU A CA 1
ATOM 766 C C . LEU A 1 94 ? 9.482 7.379 -13.126 1.00 93.94 94 LEU A C 1
ATOM 768 O O . LEU A 1 94 ? 10.233 8.053 -13.848 1.00 93.94 94 LEU A O 1
ATOM 772 N N . PRO A 1 95 ? 9.613 6.045 -13.009 1.00 93.94 95 PRO A N 1
ATOM 773 C CA . PRO A 1 95 ? 10.509 5.272 -13.852 1.00 93.94 95 PRO A CA 1
ATOM 774 C C . PRO A 1 95 ? 10.311 5.591 -15.335 1.00 93.94 95 PRO A C 1
ATOM 776 O O . PRO A 1 95 ? 9.188 5.699 -15.830 1.00 93.94 95 PRO A O 1
ATOM 779 N N . LYS A 1 96 ? 11.417 5.702 -16.077 1.00 93.88 96 LYS A N 1
ATOM 780 C CA . LYS A 1 96 ? 11.344 5.784 -17.541 1.00 93.88 96 LYS A CA 1
ATOM 781 C C . LYS A 1 96 ? 10.723 4.504 -18.093 1.00 93.88 96 LYS A C 1
ATOM 783 O O . LYS A 1 96 ? 11.006 3.417 -17.589 1.00 93.88 96 LYS A O 1
ATOM 788 N N . MET A 1 97 ? 9.945 4.638 -19.165 1.00 96.19 97 MET A N 1
ATOM 789 C CA . MET A 1 97 ? 9.389 3.476 -19.852 1.00 96.19 97 MET A CA 1
ATOM 790 C C . MET A 1 97 ? 10.522 2.580 -20.378 1.00 96.19 97 MET A C 1
ATOM 792 O O . MET A 1 97 ? 11.394 3.078 -21.098 1.00 96.19 97 MET A O 1
ATOM 796 N N . PRO A 1 98 ? 10.550 1.294 -19.989 1.00 95.25 98 PRO A N 1
ATOM 797 C CA . PRO A 1 98 ? 11.634 0.387 -20.330 1.00 95.25 98 PRO A CA 1
ATOM 798 C C . PRO A 1 98 ? 11.527 -0.111 -21.773 1.00 95.25 98 PRO A C 1
ATOM 800 O O . PRO A 1 98 ? 10.457 -0.119 -22.382 1.00 95.25 98 PRO A O 1
ATOM 803 N N . THR A 1 99 ? 12.646 -0.607 -22.300 1.00 95.75 99 THR A N 1
ATOM 804 C CA . THR A 1 99 ? 12.635 -1.457 -23.497 1.00 95.75 99 THR A CA 1
ATOM 805 C C . THR A 1 99 ? 12.099 -2.856 -23.172 1.00 95.75 99 THR A C 1
ATOM 807 O O . THR A 1 99 ? 12.028 -3.256 -22.009 1.00 95.75 99 THR A O 1
ATOM 810 N N . GLN A 1 100 ? 11.787 -3.658 -24.198 1.00 94.81 100 GLN A N 1
ATOM 811 C CA . GLN A 1 100 ? 11.322 -5.040 -24.010 1.00 94.81 100 GLN A CA 1
ATOM 812 C C . GLN A 1 100 ? 12.293 -5.887 -23.167 1.00 94.81 100 GLN A C 1
ATOM 814 O O . GLN A 1 100 ? 11.858 -6.697 -22.356 1.00 94.81 100 GLN A O 1
ATOM 819 N N . SER A 1 101 ? 13.607 -5.687 -23.319 1.00 94.00 101 SER A N 1
ATOM 820 C CA . SER A 1 101 ? 14.645 -6.402 -22.556 1.00 94.00 101 SER A CA 1
ATOM 821 C C . SER A 1 101 ? 14.774 -5.964 -21.093 1.00 94.00 101 SER A C 1
ATOM 823 O O . SER A 1 101 ? 15.481 -6.603 -20.311 1.00 94.00 101 SER A O 1
ATOM 825 N N . GLU A 1 102 ? 14.141 -4.851 -20.728 1.00 93.81 102 GLU A N 1
ATOM 826 C CA . GLU A 1 102 ? 14.253 -4.213 -19.416 1.00 93.81 102 GLU A CA 1
ATOM 827 C C . GLU A 1 102 ? 12.913 -4.155 -18.681 1.00 93.81 102 GLU A C 1
ATOM 829 O O . GLU A 1 102 ? 12.859 -3.654 -17.561 1.00 93.81 102 GLU A O 1
ATOM 834 N N . VAL A 1 103 ? 11.838 -4.670 -19.283 1.00 96.19 103 VAL A N 1
ATOM 835 C CA . VAL A 1 103 ? 10.484 -4.595 -18.722 1.00 96.19 103 VAL A CA 1
ATOM 836 C C . VAL A 1 103 ? 10.415 -5.191 -17.311 1.00 96.19 103 VAL A C 1
ATOM 838 O O . VAL A 1 103 ? 9.865 -4.561 -16.409 1.00 96.19 103 VAL A O 1
ATOM 841 N N . ASP A 1 104 ? 11.106 -6.310 -17.076 1.00 95.75 104 ASP A N 1
ATOM 842 C CA . ASP A 1 104 ? 11.166 -7.005 -15.779 1.00 95.75 104 ASP A CA 1
ATOM 843 C C . ASP A 1 104 ? 12.005 -6.275 -14.712 1.00 95.75 104 ASP A C 1
ATOM 845 O O . ASP A 1 104 ? 12.070 -6.709 -13.552 1.00 95.75 104 ASP A O 1
ATOM 849 N N . ASN A 1 105 ? 12.686 -5.186 -15.097 1.00 95.31 105 ASN A N 1
ATOM 850 C CA . ASN A 1 105 ? 13.414 -4.308 -14.182 1.00 95.31 105 ASN A CA 1
ATOM 851 C C . ASN A 1 105 ? 12.530 -3.194 -13.607 1.00 95.31 105 ASN A C 1
ATOM 853 O O . ASN A 1 105 ? 12.947 -2.534 -12.656 1.00 95.31 105 ASN A O 1
ATOM 857 N N . VAL A 1 106 ? 11.350 -2.957 -14.185 1.00 97.00 106 VAL A N 1
ATOM 858 C CA . VAL A 1 106 ? 10.443 -1.862 -13.802 1.00 97.00 106 VAL A CA 1
ATOM 859 C C . VAL A 1 106 ? 9.077 -2.396 -13.389 1.00 97.00 106 VAL A C 1
ATOM 861 O O . VAL A 1 106 ? 8.506 -1.912 -12.414 1.00 97.00 106 VAL A O 1
ATOM 864 N N . PHE A 1 107 ? 8.577 -3.419 -14.082 1.00 98.00 107 PHE A N 1
ATOM 865 C CA . PHE A 1 107 ? 7.248 -3.975 -13.871 1.00 98.00 107 PHE A CA 1
ATOM 866 C C . PHE A 1 107 ? 7.286 -5.436 -13.422 1.00 98.00 107 PHE A C 1
ATOM 868 O O . PHE A 1 107 ? 8.199 -6.188 -13.763 1.00 98.00 107 PHE A O 1
ATOM 875 N N . ASP A 1 108 ? 6.257 -5.844 -12.685 1.00 97.25 108 ASP A N 1
ATOM 876 C CA . ASP A 1 108 ? 5.952 -7.251 -12.449 1.00 97.25 108 ASP A CA 1
ATOM 877 C C . ASP A 1 108 ? 5.162 -7.806 -13.642 1.00 97.25 108 ASP A C 1
ATOM 879 O O . ASP A 1 108 ? 4.009 -7.442 -13.879 1.00 97.25 108 ASP A O 1
ATOM 883 N N . THR A 1 109 ? 5.804 -8.684 -14.406 1.00 96.75 109 THR A N 1
ATOM 884 C CA . THR A 1 109 ? 5.258 -9.323 -15.612 1.00 96.75 109 THR A CA 1
ATOM 885 C C . THR A 1 109 ? 4.683 -10.714 -15.345 1.00 96.75 109 THR A C 1
ATOM 887 O O . THR A 1 109 ? 4.257 -11.399 -16.273 1.00 96.75 109 THR A O 1
ATOM 890 N N . SER A 1 110 ? 4.644 -11.153 -14.081 1.00 96.19 110 SER A N 1
ATOM 891 C CA . SER A 1 110 ? 4.160 -12.488 -13.706 1.00 96.19 110 SER A CA 1
ATOM 892 C C . SER A 1 110 ? 2.632 -12.593 -13.624 1.00 96.19 110 SER A C 1
ATOM 894 O O . SER A 1 110 ? 2.076 -13.696 -13.597 1.00 96.19 110 SER A O 1
ATOM 896 N N . LEU A 1 111 ? 1.935 -11.455 -13.575 1.00 95.19 111 LEU A N 1
ATOM 897 C CA . LEU A 1 111 ? 0.484 -11.382 -13.448 1.00 95.19 111 LEU A CA 1
ATOM 898 C C . LEU A 1 111 ? -0.187 -11.354 -14.829 1.00 95.19 111 LEU A C 1
ATOM 900 O O . LEU A 1 111 ? 0.230 -10.627 -15.722 1.00 95.19 111 LEU A O 1
ATOM 904 N N . LYS A 1 112 ? -1.263 -12.133 -14.992 1.00 95.56 112 LYS A N 1
ATOM 905 C CA . LYS A 1 112 ? -1.957 -12.279 -16.284 1.00 95.56 112 LYS A CA 1
ATOM 906 C C . LYS A 1 112 ? -2.749 -11.041 -16.711 1.00 95.56 112 LYS A C 1
ATOM 908 O O . LYS A 1 112 ? -2.796 -10.742 -17.897 1.00 95.56 112 LYS A O 1
ATOM 913 N N . ASP A 1 113 ? -3.377 -10.357 -15.755 1.00 96.62 113 ASP A N 1
ATOM 914 C CA . ASP A 1 113 ? -4.419 -9.359 -16.050 1.00 96.62 113 ASP A CA 1
ATOM 915 C C . ASP A 1 113 ? -3.955 -7.907 -15.875 1.00 96.62 113 ASP A C 1
ATOM 917 O O . ASP A 1 113 ? -4.606 -6.979 -16.345 1.00 96.62 113 ASP A O 1
ATOM 921 N N . VAL A 1 114 ? -2.856 -7.690 -15.151 1.00 97.19 114 VAL A N 1
ATOM 922 C CA . VAL A 1 114 ? -2.336 -6.362 -14.799 1.00 97.19 114 VAL A CA 1
ATOM 923 C C . VAL A 1 114 ? -0.818 -6.402 -14.733 1.00 97.19 114 VAL A C 1
ATOM 925 O O . VAL A 1 114 ? -0.248 -7.441 -14.424 1.00 97.19 114 VAL A O 1
ATOM 928 N N . GLN A 1 115 ? -0.174 -5.258 -14.947 1.00 97.50 115 GLN A N 1
ATOM 929 C CA . GLN A 1 115 ? 1.282 -5.124 -14.926 1.00 97.50 115 GLN A CA 1
ATOM 930 C C . GLN A 1 115 ? 1.679 -3.980 -13.975 1.00 97.50 115 GLN A C 1
ATOM 932 O O . GLN A 1 115 ? 1.886 -2.849 -14.417 1.00 97.50 115 GLN A O 1
ATOM 937 N N . PRO A 1 116 ? 1.696 -4.215 -12.650 1.00 97.88 116 PRO A N 1
ATOM 938 C CA . PRO A 1 116 ? 2.079 -3.185 -11.693 1.00 97.88 116 PRO A CA 1
ATOM 939 C C . PRO A 1 116 ? 3.583 -2.899 -11.775 1.00 97.88 116 PRO A C 1
ATOM 941 O O . PRO A 1 116 ? 4.365 -3.745 -12.215 1.00 97.88 116 PRO A O 1
ATOM 944 N N . TYR A 1 117 ? 4.007 -1.727 -11.298 1.00 97.94 117 TYR A N 1
ATOM 945 C CA . TYR A 1 117 ? 5.419 -1.511 -10.977 1.00 97.94 117 TYR A CA 1
ATOM 946 C C . TYR A 1 117 ? 5.898 -2.567 -9.981 1.00 97.94 117 TYR A C 1
ATOM 948 O O . TYR A 1 117 ? 5.118 -3.055 -9.159 1.00 97.94 117 TYR A O 1
ATOM 956 N N . LEU A 1 118 ? 7.185 -2.905 -10.033 1.00 97.94 118 LEU A N 1
ATOM 957 C CA . LEU A 1 118 ? 7.788 -3.778 -9.035 1.00 97.94 118 LEU A CA 1
ATOM 958 C C . LEU A 1 118 ? 7.597 -3.180 -7.643 1.00 97.94 118 LEU A C 1
ATOM 960 O O . LEU A 1 118 ? 7.923 -2.016 -7.400 1.00 97.94 118 LEU A O 1
ATOM 964 N N . TYR A 1 119 ? 7.082 -3.999 -6.732 1.00 98.00 119 TYR A N 1
ATOM 965 C CA . TYR A 1 119 ? 6.772 -3.576 -5.379 1.00 98.00 119 TYR A CA 1
ATOM 966 C C . TYR A 1 119 ? 7.148 -4.642 -4.354 1.00 98.00 119 TYR A C 1
ATOM 968 O O . TYR A 1 119 ? 7.254 -5.831 -4.667 1.00 98.00 119 TYR A O 1
ATOM 976 N N . LYS A 1 120 ? 7.346 -4.217 -3.109 1.00 96.88 120 LYS A N 1
ATOM 977 C CA . LYS A 1 120 ? 7.420 -5.105 -1.947 1.00 96.88 120 LYS A CA 1
ATOM 978 C C . LYS A 1 120 ? 6.555 -4.546 -0.824 1.00 96.88 120 LYS A C 1
ATOM 980 O O . LYS A 1 120 ? 6.438 -3.332 -0.669 1.00 96.88 120 LYS A O 1
ATOM 985 N N . ILE A 1 121 ? 5.952 -5.444 -0.052 1.00 97.94 121 ILE A N 1
ATOM 986 C CA . ILE A 1 121 ? 5.179 -5.092 1.138 1.00 97.94 121 ILE A CA 1
ATOM 987 C C . ILE A 1 121 ? 5.942 -5.586 2.355 1.00 97.94 121 ILE A C 1
ATOM 989 O O . ILE A 1 121 ? 6.380 -6.735 2.390 1.00 97.94 121 ILE A O 1
ATOM 993 N N . SER A 1 122 ? 6.109 -4.716 3.339 1.00 97.19 122 SER A N 1
ATOM 994 C CA . SER A 1 122 ? 6.720 -5.041 4.625 1.00 97.19 122 SER A CA 1
ATOM 995 C C . SER A 1 122 ? 5.882 -4.462 5.754 1.00 97.19 122 SER A C 1
ATOM 997 O O . SER A 1 122 ? 5.099 -3.537 5.550 1.00 97.19 122 SER A O 1
ATOM 999 N N . TYR A 1 123 ? 6.022 -5.008 6.956 1.00 96.75 123 TYR A N 1
ATOM 1000 C CA . TYR A 1 123 ? 5.381 -4.450 8.138 1.00 96.75 123 TYR A CA 1
ATOM 1001 C C . TYR A 1 123 ? 6.324 -4.465 9.333 1.00 96.75 123 TYR A C 1
ATOM 1003 O O . TYR A 1 123 ? 7.303 -5.211 9.376 1.00 96.75 123 TYR A O 1
ATOM 1011 N N . GLN A 1 124 ? 6.021 -3.615 10.305 1.00 94.06 124 GLN A N 1
ATOM 1012 C CA . GLN A 1 124 ? 6.720 -3.522 11.578 1.00 94.06 124 GLN A CA 1
ATOM 1013 C C . GLN A 1 124 ? 5.680 -3.404 12.686 1.00 94.06 124 GLN A C 1
ATOM 1015 O O . GLN A 1 124 ? 4.737 -2.618 12.571 1.00 94.06 124 GLN A O 1
ATOM 1020 N N . ILE A 1 125 ? 5.852 -4.179 13.753 1.00 93.12 125 ILE A N 1
ATOM 1021 C CA . ILE A 1 125 ? 5.090 -3.995 14.986 1.00 93.12 125 ILE A CA 1
ATOM 1022 C C . ILE A 1 125 ? 5.912 -3.103 15.903 1.00 93.12 125 ILE A C 1
ATOM 1024 O O . ILE A 1 125 ? 7.130 -3.261 15.987 1.00 93.12 125 ILE A O 1
ATOM 1028 N N . THR A 1 126 ? 5.271 -2.116 16.517 1.00 82.62 126 THR A N 1
ATOM 1029 C CA . THR A 1 126 ? 5.962 -1.115 17.319 1.00 82.62 126 THR A CA 1
ATOM 1030 C C . THR A 1 126 ? 5.548 -1.254 18.779 1.00 82.62 126 THR A C 1
ATOM 1032 O O . THR A 1 126 ? 4.368 -1.132 19.096 1.00 82.62 126 THR A O 1
ATOM 1035 N N . ASP A 1 127 ? 6.523 -1.458 19.666 1.00 63.91 127 ASP A N 1
ATOM 1036 C CA . ASP A 1 127 ? 6.280 -1.572 21.114 1.00 63.91 127 ASP A CA 1
ATOM 1037 C C . ASP A 1 127 ? 6.279 -0.207 21.832 1.00 63.91 127 ASP A C 1
ATOM 1039 O O . ASP A 1 127 ? 5.935 -0.118 23.002 1.00 63.91 127 ASP A O 1
ATOM 1043 N N . SER A 1 128 ? 6.667 0.879 21.152 1.00 51.62 128 SER A N 1
ATOM 1044 C CA . SER A 1 128 ? 6.597 2.270 21.639 1.00 51.62 128 SER A CA 1
ATOM 1045 C C . SER A 1 128 ? 6.897 3.247 20.495 1.00 51.62 128 SER A C 1
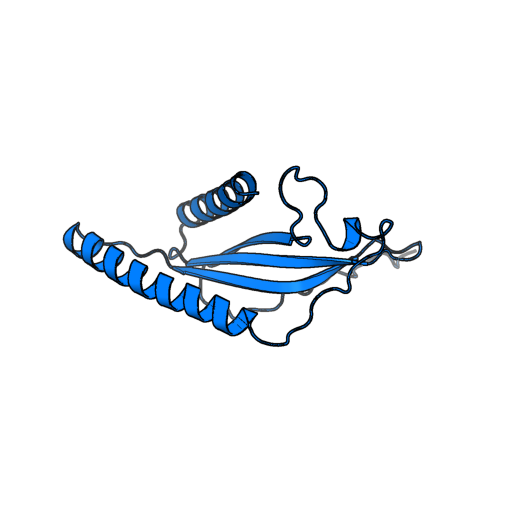ATOM 1047 O O . SER A 1 128 ? 7.584 2.871 19.552 1.00 51.62 128 SER A O 1
ATOM 1049 N N . LEU A 1 129 ? 6.420 4.501 20.543 1.00 45.91 129 LEU A N 1
ATOM 1050 C CA . LEU A 1 129 ? 6.781 5.565 19.581 1.00 45.91 129 LEU A CA 1
ATOM 1051 C C . LEU A 1 129 ? 8.291 5.904 19.648 1.00 45.91 129 LEU A C 1
ATOM 1053 O O . LEU A 1 129 ? 8.700 6.962 20.117 1.00 45.91 129 LEU A O 1
ATOM 1057 N N . GLY A 1 130 ? 9.138 4.993 19.179 1.00 42.03 130 GLY A N 1
ATOM 1058 C CA . GLY A 1 130 ? 10.553 5.199 18.937 1.00 42.03 130 GLY A CA 1
ATOM 1059 C C . GLY A 1 130 ? 10.734 5.860 17.580 1.00 42.03 130 GLY A C 1
ATOM 1060 O O . GLY A 1 130 ? 10.195 5.410 16.569 1.00 42.03 130 GLY A O 1
ATOM 1061 N N . THR A 1 131 ? 11.468 6.965 17.574 1.00 38.50 131 THR A N 1
ATOM 1062 C CA . THR A 1 131 ? 11.908 7.727 16.407 1.00 38.50 131 THR A CA 1
ATOM 1063 C C . THR A 1 131 ? 12.289 6.805 15.250 1.00 38.50 131 THR A C 1
ATOM 1065 O O . THR A 1 131 ? 13.129 5.922 15.395 1.00 38.50 131 THR A O 1
ATOM 1068 N N . SER A 1 132 ? 11.664 7.032 14.094 1.00 43.12 132 SER A N 1
ATOM 1069 C CA . SER A 1 132 ? 11.943 6.331 12.842 1.00 43.12 132 SER A CA 1
ATOM 1070 C C . SER A 1 132 ? 13.417 6.509 12.471 1.00 43.12 132 SER A C 1
ATOM 1072 O O . SER A 1 132 ? 13.789 7.508 11.861 1.00 43.12 132 SER A O 1
ATOM 1074 N N . VAL A 1 133 ? 14.268 5.558 12.852 1.00 43.72 133 VAL A N 1
ATOM 1075 C CA . VAL A 1 133 ? 15.636 5.474 12.345 1.00 43.72 133 VAL A CA 1
ATOM 1076 C C . VAL A 1 133 ? 15.574 4.664 11.063 1.00 43.72 133 VAL A C 1
ATOM 1078 O O . VAL A 1 133 ? 15.261 3.474 11.074 1.00 43.72 133 VAL A O 1
ATOM 1081 N N . THR A 1 134 ? 15.840 5.342 9.950 1.00 43.28 134 THR A N 1
ATOM 1082 C CA . THR A 1 134 ? 16.115 4.763 8.638 1.00 43.28 134 THR A CA 1
ATOM 1083 C C . THR A 1 134 ? 16.949 3.499 8.816 1.00 43.28 134 THR A C 1
ATOM 1085 O O . THR A 1 134 ? 18.073 3.557 9.318 1.00 43.28 134 THR A O 1
ATOM 1088 N N . THR A 1 135 ? 16.403 2.343 8.443 1.00 40.19 135 THR A N 1
ATOM 1089 C CA . THR A 1 135 ? 17.136 1.076 8.466 1.00 40.19 135 THR A CA 1
ATOM 1090 C C . THR A 1 135 ? 18.107 1.062 7.287 1.00 40.19 135 THR A C 1
ATOM 1092 O O . THR A 1 135 ? 17.935 0.338 6.313 1.00 40.19 135 THR A O 1
ATOM 1095 N N . THR A 1 136 ? 19.142 1.900 7.343 1.00 39.84 136 THR A N 1
ATOM 1096 C CA . THR A 1 136 ? 20.334 1.706 6.524 1.00 39.84 136 THR A CA 1
ATOM 1097 C C . THR A 1 136 ? 20.932 0.389 6.990 1.00 39.84 136 THR A C 1
ATOM 1099 O O . THR A 1 136 ? 21.332 0.274 8.150 1.00 39.84 136 THR A O 1
ATOM 1102 N N . MET A 1 137 ? 20.955 -0.623 6.120 1.00 40.75 137 MET A N 1
ATOM 1103 C CA . MET A 1 137 ? 21.667 -1.869 6.380 1.00 40.75 137 MET A CA 1
ATOM 1104 C C . MET A 1 137 ? 23.106 -1.538 6.789 1.00 40.75 137 MET A C 1
ATOM 1106 O O . MET A 1 137 ? 23.960 -1.264 5.948 1.00 40.75 137 MET A O 1
ATOM 1110 N N . ARG A 1 138 ? 23.405 -1.585 8.090 1.00 37.31 138 ARG A N 1
ATOM 1111 C CA . ARG A 1 138 ? 24.777 -1.751 8.562 1.00 37.31 138 ARG A CA 1
ATOM 1112 C C . ARG A 1 138 ? 25.143 -3.201 8.288 1.00 37.31 138 ARG A C 1
ATOM 1114 O O . ARG A 1 138 ? 25.045 -4.058 9.160 1.00 37.31 138 ARG A O 1
ATOM 1121 N N . ARG A 1 139 ? 25.547 -3.467 7.045 1.00 41.25 139 ARG A N 1
ATOM 1122 C CA . ARG A 1 139 ? 26.416 -4.595 6.719 1.00 41.25 139 ARG A CA 1
ATOM 1123 C C . ARG A 1 139 ? 27.628 -4.453 7.636 1.00 41.25 139 ARG A C 1
ATOM 1125 O O . ARG A 1 139 ? 28.439 -3.549 7.455 1.00 41.25 139 ARG A O 1
ATOM 1132 N N . LEU A 1 140 ? 27.672 -5.273 8.682 1.00 43.06 140 LEU A N 1
ATOM 1133 C CA . LEU A 1 140 ? 28.800 -5.358 9.595 1.00 43.06 140 LEU A CA 1
ATOM 1134 C C . LEU A 1 140 ? 30.032 -5.720 8.760 1.00 43.06 140 LEU A C 1
ATOM 1136 O O . LEU A 1 140 ? 30.180 -6.848 8.301 1.00 43.06 140 LEU A O 1
ATOM 1140 N N . ILE A 1 141 ? 30.894 -4.734 8.528 1.00 53.09 141 ILE A N 1
ATOM 1141 C CA . ILE A 1 141 ? 32.302 -4.976 8.245 1.00 53.09 141 ILE A CA 1
ATOM 1142 C C . ILE A 1 141 ? 32.878 -5.376 9.594 1.00 53.09 141 ILE A C 1
ATOM 1144 O O . ILE A 1 141 ? 33.092 -4.517 10.451 1.00 53.09 141 ILE A O 1
ATOM 1148 N N . LYS A 1 142 ? 33.041 -6.677 9.822 1.00 36.44 142 LYS A N 1
ATOM 1149 C CA . LYS A 1 142 ? 33.830 -7.147 10.949 1.00 36.44 142 LYS A CA 1
ATOM 1150 C C . LYS A 1 142 ? 34.467 -8.504 10.639 1.00 36.44 142 LYS A C 1
ATOM 1152 O O . LYS A 1 142 ? 33.783 -9.513 10.533 1.00 36.44 142 LYS A O 1
ATOM 1157 N N . ASP A 1 143 ? 35.785 -8.432 10.478 1.00 39.78 143 ASP A N 1
ATOM 1158 C CA . ASP A 1 143 ? 36.792 -9.459 10.743 1.00 39.78 143 ASP A CA 1
ATOM 1159 C C . ASP A 1 143 ? 36.892 -10.665 9.796 1.00 39.78 143 ASP A C 1
ATOM 1161 O O . ASP A 1 143 ? 36.490 -11.776 10.120 1.00 39.78 143 ASP A O 1
ATOM 1165 N N . THR A 1 144 ? 37.597 -10.475 8.673 1.00 40.66 144 THR A N 1
ATOM 1166 C CA . THR A 1 144 ? 38.650 -11.426 8.249 1.00 40.66 144 THR A CA 1
ATOM 1167 C C . THR A 1 144 ? 39.752 -10.702 7.457 1.00 40.66 144 THR A C 1
ATOM 1169 O O . THR A 1 144 ? 40.015 -10.987 6.295 1.00 40.66 144 THR A O 1
ATOM 1172 N N . LEU A 1 145 ? 40.402 -9.723 8.092 1.00 44.50 145 LEU A N 1
ATOM 1173 C CA . LEU A 1 145 ? 41.828 -9.477 7.860 1.00 44.50 145 LEU A CA 1
ATOM 1174 C C . LEU A 1 145 ? 42.558 -10.055 9.070 1.00 44.50 145 LEU A C 1
ATOM 1176 O O . LEU A 1 145 ? 42.783 -9.357 10.053 1.00 44.50 145 LEU A O 1
ATOM 1180 N N . ALA A 1 146 ? 42.824 -11.357 9.004 1.00 42.75 146 ALA A N 1
ATOM 1181 C CA . ALA A 1 146 ? 43.771 -12.067 9.859 1.00 42.75 146 ALA A CA 1
ATOM 1182 C C . ALA A 1 146 ? 44.087 -13.453 9.257 1.00 42.75 146 ALA A C 1
ATOM 1184 O O . ALA A 1 146 ? 43.673 -14.472 9.802 1.00 42.75 146 ALA A O 1
ATOM 1185 N N . LEU A 1 147 ? 44.708 -13.485 8.075 1.00 34.78 147 LEU A N 1
ATOM 1186 C CA . LEU A 1 147 ? 46.067 -13.997 7.818 1.00 34.78 147 LEU A CA 1
ATOM 1187 C C . LEU A 1 147 ? 46.387 -13.854 6.325 1.00 34.78 147 LEU A C 1
ATOM 1189 O O . LEU A 1 147 ? 45.533 -14.259 5.506 1.00 34.78 147 LEU A O 1
#

InterPro domains:
  IPR012445 Autophagy-related protein 101 [PF07855] (3-100)
  IPR012445 Autophagy-related protein 101 [PTHR13292] (1-146)

Secondary structure (DSSP, 8-state):
-HHHHHHHHHHHHHHHHHS-SSSEEEEEEEEEEEEPPPTTSPPEEEEEEEEEEEEEPPP-SSHHHHHHHHHHHHHHHHHHHHHHHHHHTS----PPPPPGGGGGGTB----SS--PBPEEEEEEEESS-------------------

pLDDT: mean 86.24, std 18.79, range [34.78, 98.38]

Radius of gyration: 20.1 Å; chains: 1; bounding box: 69×30×50 Å

Sequence (147 aa):
LDGALRRAVGEFKDALRNSGSDGMGQISLEFYQKKKSRWPFSDECIPWELWTIKVNVVNLANEQERQICREKVGEKLCEKIINIVEVMNRHEYLPKMPTQSEVDNVFDTSLKDVQPYLYKISYQITDSLGTSVTTTMRRLIKDTLAL

Foldseek 3Di:
DVVVVCVLVVVQQVCLVPVPAQSKKKKKKWFFFWDDDDPPDDIDTHTQDMDMDIDGDDDDDDVVSVVVVVVVVVVVVVVVVVVVVVVVPDPGDDDDDDDPVRLVRFWDPPDDPDIHGDIDMDMDHDRDPDPDDPCPPPPDPDDDPDD

Organism: Cathartes aura (NCBI:txid43455)